Protein AF-A0AAW7KLE5-F1 (afdb_monomer)

Mean predicted aligned error: 5.78 Å

Sequence (80 aa):
MLIYAHERGNSYGSTYFVSFCEVELVIMLVWKNNSFVYNKEEIDEVINTTASVNSELKLAIYQFIEKTNYLMYLSYKELH

Solvent-accessible surface area (backbone atoms only — not comparable to full-atom values): 4796 Å² total; per-residue (Å²): 134,66,76,56,70,58,82,52,76,54,104,65,34,42,29,33,37,44,38,49,98,96,42,71,46,80,45,55,31,35,71,52,96,95,41,71,46,63,66,62,66,64,53,50,50,56,51,69,70,37,87,88,52,47,75,68,55,50,51,51,50,52,54,48,51,55,52,50,53,51,53,50,45,52,60,52,58,75,77,105

pLDDT: mean 81.16, std 12.13, range [48.5, 93.0]

Organism: Enterococcus faecalis (NCBI:txid1351)

Radius of gyration: 12.94 Å; Cα contacts (8 Å, |Δi|>4): 80; chains: 1; bounding box: 30×22×35 Å

Secondary structure (DSSP, 8-state):
-------EEETTEEEEEEEETTEEEEEEEEEETTEEEE-HHHHHHHHHH-TT--HHHHHHHHHHHHHHHHHHHHHHHTT-

Structure (mmCIF, N/CA/C/O backbone):
data_AF-A0AAW7KLE5-F1
#
_entry.id   AF-A0AAW7KLE5-F1
#
loop_
_atom_site.group_PDB
_atom_site.id
_atom_site.type_symbol
_atom_site.label_atom_id
_atom_site.label_alt_id
_atom_site.label_comp_id
_atom_site.label_asym_id
_atom_site.label_entity_id
_atom_site.label_seq_id
_atom_site.pdbx_PDB_ins_code
_atom_site.Cartn_x
_atom_site.Cartn_y
_atom_site.Cartn_z
_atom_site.occupancy
_atom_site.B_iso_or_equiv
_atom_site.auth_seq_id
_atom_site.auth_comp_id
_atom_site.auth_asym_id
_atom_site.auth_atom_id
_atom_site.pdbx_PDB_model_num
ATOM 1 N N . MET A 1 1 ? -7.061 -10.741 9.622 1.00 50.81 1 MET A N 1
ATOM 2 C CA . MET A 1 1 ? -6.532 -9.724 8.691 1.00 50.81 1 MET A CA 1
ATOM 3 C C . MET A 1 1 ? -5.780 -10.463 7.604 1.00 50.81 1 MET A C 1
ATOM 5 O O . MET A 1 1 ? -4.803 -11.125 7.925 1.00 50.81 1 MET A O 1
ATOM 9 N N . LEU A 1 2 ? -6.283 -10.440 6.373 1.00 48.50 2 LEU A N 1
ATOM 10 C CA . LEU A 1 2 ? -5.653 -11.101 5.233 1.00 48.50 2 LEU A CA 1
ATOM 11 C C . LEU A 1 2 ? -5.281 -9.995 4.256 1.00 48.50 2 LEU A C 1
ATOM 13 O O . LEU A 1 2 ? -6.130 -9.513 3.519 1.00 48.50 2 LEU A O 1
ATOM 17 N N . ILE A 1 3 ? -4.031 -9.548 4.340 1.00 53.81 3 ILE A N 1
ATOM 18 C CA . ILE A 1 3 ? -3.480 -8.624 3.360 1.00 53.81 3 ILE A CA 1
ATOM 19 C C . ILE A 1 3 ? -2.883 -9.488 2.256 1.00 53.81 3 ILE A C 1
ATOM 21 O O . ILE A 1 3 ? -1.930 -10.227 2.502 1.00 53.81 3 ILE A O 1
ATOM 25 N N . TYR A 1 4 ? -3.463 -9.436 1.065 1.00 58.03 4 TYR A N 1
ATOM 26 C CA . TYR A 1 4 ? -2.964 -10.151 -0.100 1.00 58.03 4 TYR A CA 1
ATOM 27 C C . TYR A 1 4 ? -2.941 -9.197 -1.287 1.00 58.03 4 TYR A C 1
ATOM 29 O O . TYR A 1 4 ? -3.874 -8.426 -1.475 1.00 58.03 4 TYR A O 1
ATOM 37 N N . ALA A 1 5 ? -1.861 -9.259 -2.060 1.00 55.09 5 ALA A N 1
ATOM 38 C CA . ALA A 1 5 ? -1.621 -8.433 -3.231 1.00 55.09 5 ALA A CA 1
ATOM 39 C C . ALA A 1 5 ? -1.631 -9.326 -4.475 1.00 55.09 5 ALA A C 1
ATOM 41 O O . ALA A 1 5 ? -1.049 -10.410 -4.456 1.00 55.09 5 ALA A O 1
ATOM 42 N N . HIS A 1 6 ? -2.288 -8.889 -5.549 1.00 61.91 6 HIS A N 1
ATOM 43 C CA . HIS A 1 6 ? -2.232 -9.561 -6.846 1.00 61.91 6 HIS A CA 1
ATOM 44 C C . HIS A 1 6 ? -1.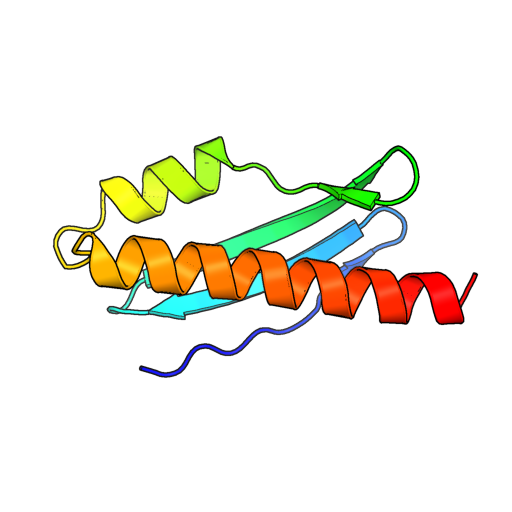873 -8.557 -7.936 1.00 61.91 6 HIS A C 1
ATOM 46 O O . HIS A 1 6 ? -2.447 -7.475 -7.985 1.00 61.91 6 HIS A O 1
ATOM 52 N N . GLU A 1 7 ? -0.910 -8.911 -8.782 1.00 61.06 7 GLU A N 1
ATOM 53 C CA . GLU A 1 7 ? -0.371 -8.022 -9.806 1.00 61.06 7 GLU A CA 1
ATOM 54 C C . GLU A 1 7 ? -1.237 -8.028 -11.074 1.00 61.06 7 GLU A C 1
ATOM 56 O O . GLU A 1 7 ? -1.599 -9.085 -11.596 1.00 61.06 7 GLU A O 1
ATOM 61 N N . ARG A 1 8 ? -1.513 -6.841 -11.620 1.00 61.50 8 ARG A N 1
ATOM 62 C CA . ARG A 1 8 ? -1.859 -6.668 -13.038 1.00 61.50 8 ARG A CA 1
ATOM 63 C C . ARG A 1 8 ? -0.837 -5.744 -13.693 1.00 61.50 8 ARG A C 1
ATOM 65 O O . ARG A 1 8 ? -0.957 -4.526 -13.596 1.00 61.50 8 ARG A O 1
ATOM 72 N N . GLY A 1 9 ? 0.174 -6.329 -14.329 1.00 56.66 9 GLY A N 1
ATOM 73 C CA . GLY A 1 9 ? 1.199 -5.583 -15.055 1.00 56.66 9 GLY A CA 1
ATOM 74 C C . GLY A 1 9 ? 0.670 -5.033 -16.382 1.00 56.66 9 GLY A C 1
ATOM 75 O O . GLY A 1 9 ? -0.013 -5.734 -17.132 1.00 56.66 9 GLY A O 1
ATOM 76 N N . ASN A 1 10 ? 1.002 -3.781 -16.694 1.00 58.78 10 ASN A N 1
ATOM 77 C CA . ASN A 1 10 ? 0.953 -3.250 -18.056 1.00 58.78 10 ASN A CA 1
ATOM 78 C C . ASN A 1 10 ? 2.298 -2.586 -18.391 1.00 58.78 10 ASN A C 1
ATOM 80 O O . ASN A 1 10 ? 3.154 -2.422 -17.527 1.00 58.78 10 ASN A O 1
ATOM 84 N N . SER A 1 11 ? 2.502 -2.187 -19.646 1.00 56.53 11 SER A N 1
ATOM 85 C CA . SER A 1 11 ? 3.764 -1.601 -20.129 1.00 56.53 11 SER A CA 1
ATOM 86 C C . SER A 1 11 ? 4.200 -0.296 -19.436 1.00 56.53 11 SER A C 1
ATOM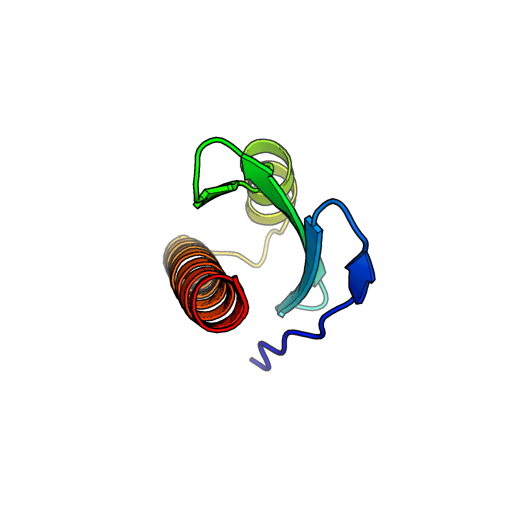 88 O O . SER A 1 11 ? 5.256 0.236 -19.767 1.00 56.53 11 SER A O 1
ATOM 90 N N . TYR A 1 12 ? 3.404 0.239 -18.506 1.00 56.56 12 TYR A N 1
ATOM 91 C CA . TYR A 1 12 ? 3.616 1.524 -17.840 1.00 56.56 12 TYR A CA 1
ATOM 92 C C . TYR A 1 12 ? 3.530 1.448 -16.304 1.00 56.56 12 TYR A C 1
ATOM 94 O O . TYR A 1 12 ? 3.720 2.470 -15.638 1.00 56.56 12 TYR A O 1
ATOM 102 N N . GLY A 1 13 ? 3.256 0.274 -15.720 1.00 68.38 13 GLY A N 1
ATOM 103 C CA . GLY A 1 13 ? 3.052 0.160 -14.279 1.00 68.38 13 GLY A CA 1
ATOM 104 C C . GLY A 1 13 ? 2.632 -1.219 -13.775 1.00 68.38 13 GLY A C 1
ATOM 105 O O . GLY A 1 13 ? 2.494 -2.179 -14.532 1.00 68.38 13 GLY A O 1
ATOM 106 N N . SER A 1 14 ? 2.409 -1.282 -12.464 1.00 77.94 14 SER A N 1
ATOM 107 C CA . SER A 1 14 ? 1.926 -2.461 -11.742 1.00 77.94 14 SER A CA 1
ATOM 108 C C . SER A 1 14 ? 0.760 -2.059 -10.847 1.00 77.94 14 SER A C 1
ATOM 110 O O . SER A 1 14 ? 0.829 -1.046 -10.159 1.00 77.94 14 SER A O 1
ATOM 112 N N . THR A 1 15 ? -0.328 -2.821 -10.849 1.00 83.44 15 THR A N 1
ATOM 113 C CA . THR A 1 15 ? -1.432 -2.620 -9.901 1.00 83.44 15 THR A CA 1
ATOM 114 C C . THR A 1 15 ? -1.479 -3.775 -8.927 1.00 83.44 15 THR A C 1
ATOM 116 O O . THR A 1 15 ? -1.423 -4.926 -9.357 1.00 83.44 15 THR A O 1
ATOM 119 N N . TYR A 1 16 ? -1.645 -3.473 -7.642 1.00 86.12 16 TYR A N 1
ATOM 120 C CA . TYR A 1 16 ? -1.959 -4.465 -6.626 1.00 86.12 16 TYR A CA 1
ATOM 121 C C . TYR A 1 16 ? -3.036 -3.995 -5.662 1.00 86.12 16 TYR A C 1
ATOM 123 O O . TYR A 1 16 ? -3.411 -2.829 -5.638 1.00 86.12 16 TYR A O 1
ATOM 131 N N . PHE A 1 17 ? -3.550 -4.937 -4.883 1.00 85.88 17 PHE A N 1
ATOM 132 C CA . PHE A 1 17 ? -4.715 -4.745 -4.034 1.00 85.88 17 PHE A CA 1
ATOM 133 C C . PHE A 1 17 ? -4.331 -5.025 -2.583 1.00 85.88 17 PHE A C 1
ATOM 135 O O . PHE A 1 17 ? -3.425 -5.815 -2.325 1.00 85.88 17 PHE A O 1
ATOM 142 N N . VAL A 1 18 ? -4.971 -4.349 -1.634 1.00 87.31 18 VAL A N 1
ATOM 143 C CA . VAL A 1 18 ? -4.751 -4.539 -0.193 1.00 87.31 18 VAL A CA 1
ATOM 144 C C . VAL A 1 18 ? -6.116 -4.579 0.476 1.00 87.31 18 VAL A C 1
ATOM 146 O O . VAL A 1 18 ? -6.757 -3.543 0.642 1.00 87.31 18 VAL A O 1
ATOM 149 N N . SER A 1 19 ? -6.568 -5.768 0.871 1.00 86.12 19 SER A N 1
ATOM 150 C CA . SER A 1 19 ? -7.855 -5.933 1.554 1.00 86.12 19 SER A CA 1
ATOM 151 C C . SER A 1 19 ? -7.709 -5.883 3.086 1.00 86.12 19 SER A C 1
ATOM 153 O O . SER A 1 19 ? -6.851 -6.548 3.671 1.00 86.12 19 SER A O 1
ATOM 155 N N . PHE A 1 20 ? -8.568 -5.122 3.767 1.00 83.69 20 PHE A N 1
ATOM 156 C CA . PHE A 1 20 ? -8.681 -5.050 5.234 1.00 83.69 20 PHE A CA 1
ATOM 157 C C . PHE A 1 20 ? -10.065 -4.531 5.629 1.00 83.69 20 PHE A C 1
ATOM 159 O O . PHE A 1 20 ? -10.637 -3.739 4.905 1.00 83.69 20 PHE A O 1
ATOM 166 N N . CYS A 1 21 ? -10.598 -4.925 6.793 1.00 79.94 21 CYS A N 1
ATOM 167 C CA . CYS A 1 21 ? -11.869 -4.397 7.324 1.00 79.94 21 CYS A CA 1
ATOM 168 C C . CYS A 1 21 ? -13.017 -4.299 6.292 1.00 79.94 21 CYS A C 1
ATOM 170 O O . CYS A 1 21 ? -13.744 -3.314 6.298 1.00 79.94 21 CYS A O 1
ATOM 172 N N . GLU A 1 22 ? -13.152 -5.291 5.402 1.00 83.31 22 GLU A N 1
ATOM 173 C CA . GLU A 1 22 ? -14.149 -5.305 4.308 1.00 83.31 22 GLU A CA 1
ATOM 174 C C . GLU A 1 22 ? -13.964 -4.209 3.234 1.00 83.31 22 GLU A C 1
ATOM 176 O O . GLU A 1 22 ? -14.789 -4.061 2.338 1.00 83.31 22 GLU A O 1
ATOM 181 N N . VAL A 1 23 ? -12.846 -3.487 3.283 1.00 85.12 23 VAL A N 1
ATOM 182 C CA . VAL A 1 23 ? -12.375 -2.513 2.297 1.00 85.12 23 VAL A CA 1
ATOM 183 C C . VAL A 1 23 ? -11.258 -3.134 1.458 1.00 85.12 23 VAL A C 1
ATOM 185 O O . VAL A 1 23 ? -10.467 -3.949 1.941 1.00 85.12 23 VAL A O 1
ATOM 188 N N . GLU A 1 24 ? -11.171 -2.732 0.194 1.00 87.50 24 GLU A N 1
ATOM 189 C CA . GLU A 1 24 ? -10.062 -3.062 -0.696 1.00 87.50 24 GLU A CA 1
ATOM 190 C C . GLU A 1 24 ? -9.429 -1.771 -1.217 1.00 87.50 24 GLU A C 1
ATOM 192 O O . GLU A 1 24 ? -10.090 -0.971 -1.876 1.00 87.50 24 GLU A O 1
ATOM 197 N N . LEU A 1 25 ? -8.148 -1.558 -0.910 1.00 89.25 25 LEU A N 1
ATOM 198 C CA . LEU A 1 25 ? -7.358 -0.509 -1.551 1.00 89.25 25 LEU A CA 1
ATOM 199 C C . LEU A 1 25 ? -6.832 -1.019 -2.881 1.00 89.25 25 LEU A C 1
ATOM 201 O O . LEU A 1 25 ? -6.210 -2.082 -2.936 1.00 89.25 25 LEU A O 1
ATOM 205 N N . VAL A 1 26 ? -7.011 -0.215 -3.921 1.00 88.62 26 VAL A N 1
ATOM 206 C CA . VAL A 1 26 ? -6.385 -0.417 -5.225 1.00 88.62 26 VAL A CA 1
ATOM 207 C C . VAL A 1 26 ? -5.152 0.474 -5.290 1.00 88.62 26 VAL A C 1
ATOM 209 O O . VAL A 1 26 ? -5.247 1.690 -5.164 1.00 88.62 26 VAL A O 1
ATOM 212 N N . ILE A 1 27 ? -3.981 -0.128 -5.464 1.00 89.25 27 ILE A N 1
ATOM 213 C CA . ILE A 1 27 ? -2.700 0.576 -5.473 1.00 89.25 27 ILE A CA 1
ATOM 214 C C . ILE A 1 27 ? -2.094 0.452 -6.857 1.00 89.25 27 ILE A C 1
ATOM 216 O O . ILE A 1 27 ? -1.543 -0.581 -7.236 1.00 89.25 27 ILE A O 1
ATOM 220 N N . MET A 1 28 ? -2.212 1.530 -7.625 1.00 87.38 28 MET A N 1
ATOM 221 C CA . MET A 1 28 ? -1.579 1.647 -8.928 1.00 87.38 28 MET A CA 1
ATOM 222 C C . MET A 1 28 ? -0.185 2.258 -8.773 1.00 87.38 28 MET A C 1
ATOM 224 O O . MET A 1 28 ? -0.035 3.398 -8.334 1.00 87.38 28 MET A O 1
ATOM 228 N N . LEU A 1 29 ? 0.830 1.493 -9.161 1.00 86.31 29 LEU A N 1
ATOM 229 C CA . LEU A 1 29 ? 2.215 1.922 -9.251 1.00 86.31 29 LEU A CA 1
ATOM 230 C C . LEU A 1 29 ? 2.546 2.342 -10.674 1.00 86.31 29 LEU A C 1
ATOM 232 O O . LEU A 1 29 ? 2.380 1.577 -11.624 1.00 86.31 29 LEU A O 1
ATOM 236 N N . VAL A 1 30 ? 3.096 3.541 -10.797 1.00 85.12 30 VAL A N 1
ATOM 237 C CA . VAL A 1 30 ? 3.640 4.077 -12.042 1.00 85.12 30 VAL A CA 1
ATOM 238 C C . VAL A 1 30 ? 5.152 4.150 -11.913 1.00 85.12 30 VAL A C 1
ATOM 240 O O . VAL A 1 30 ? 5.671 4.660 -10.916 1.00 85.12 30 VAL A O 1
ATOM 243 N N . TRP A 1 31 ? 5.873 3.653 -12.917 1.00 79.94 31 TRP A N 1
ATOM 244 C CA . TRP A 1 31 ? 7.326 3.795 -12.957 1.00 79.94 31 TRP A CA 1
ATOM 245 C C . TRP A 1 31 ? 7.706 5.229 -13.332 1.00 79.94 31 TRP A C 1
ATOM 247 O O . TRP A 1 31 ? 7.371 5.716 -14.413 1.00 79.94 31 TRP A O 1
ATOM 257 N N . LYS A 1 32 ? 8.420 5.925 -12.447 1.00 81.06 32 LYS A N 1
ATOM 258 C CA . LYS A 1 32 ? 8.866 7.305 -12.661 1.00 81.06 32 LYS A CA 1
ATOM 259 C C . LYS A 1 32 ? 10.221 7.520 -12.004 1.00 81.06 32 LYS A C 1
ATOM 261 O O . LYS A 1 32 ? 10.400 7.210 -10.838 1.00 81.06 32 LYS A O 1
ATOM 266 N N . ASN A 1 33 ? 11.172 8.098 -12.737 1.00 80.56 33 ASN A N 1
ATOM 267 C CA . ASN A 1 33 ? 12.495 8.462 -12.210 1.00 80.56 33 ASN A CA 1
ATOM 268 C C . ASN A 1 33 ? 13.218 7.315 -11.471 1.00 80.56 33 ASN A C 1
ATOM 270 O O . ASN A 1 33 ? 13.813 7.536 -10.419 1.00 80.56 33 ASN A O 1
ATOM 274 N N . ASN A 1 34 ? 13.187 6.103 -12.037 1.00 78.62 34 ASN A N 1
ATOM 275 C CA . ASN A 1 34 ? 13.843 4.916 -11.477 1.00 78.62 34 ASN A CA 1
ATOM 276 C C . ASN A 1 34 ? 13.250 4.420 -10.140 1.00 78.62 34 ASN A C 1
ATOM 278 O O . ASN A 1 34 ? 13.941 3.774 -9.352 1.00 78.62 34 ASN A O 1
ATOM 282 N N . SER A 1 35 ? 11.979 4.720 -9.877 1.00 78.44 35 SER A N 1
ATOM 283 C CA . SER A 1 35 ? 11.217 4.164 -8.761 1.00 78.44 35 SER A CA 1
ATOM 284 C C . SER A 1 35 ? 9.741 3.984 -9.124 1.00 78.44 35 SER A C 1
ATOM 286 O O . SER A 1 35 ? 9.236 4.575 -10.080 1.00 78.44 35 SER A O 1
ATOM 288 N N . PHE A 1 36 ? 9.036 3.158 -8.351 1.00 84.62 36 PHE A N 1
ATOM 289 C CA . PHE A 1 36 ? 7.578 3.096 -8.398 1.00 84.62 36 PHE A CA 1
ATOM 290 C C . PHE A 1 36 ? 6.968 4.185 -7.515 1.00 84.62 36 PHE A C 1
ATOM 292 O O . PHE A 1 36 ? 7.392 4.386 -6.377 1.00 84.62 36 PHE A O 1
ATOM 299 N N . VAL A 1 37 ? 5.951 4.865 -8.039 1.00 87.69 37 VAL A N 1
ATOM 300 C CA . VAL A 1 37 ? 5.180 5.894 -7.334 1.00 87.69 37 VAL A CA 1
ATOM 301 C C . VAL A 1 37 ? 3.708 5.497 -7.342 1.00 87.69 37 VAL A C 1
ATOM 303 O O . VAL A 1 37 ? 3.199 5.075 -8.378 1.00 87.69 37 VAL A O 1
ATOM 306 N N . TYR A 1 38 ? 3.026 5.657 -6.208 1.00 90.06 38 TYR A N 1
ATOM 307 C CA . TYR A 1 38 ? 1.575 5.497 -6.085 1.00 90.06 38 TYR A CA 1
ATOM 308 C C . TYR A 1 38 ? 0.911 6.823 -5.710 1.00 90.06 38 TYR A C 1
ATOM 310 O O . TYR A 1 38 ? 1.558 7.740 -5.196 1.00 90.06 38 TYR A O 1
ATOM 318 N N . ASN A 1 39 ? -0.394 6.918 -5.956 1.00 90.75 39 ASN A N 1
ATOM 319 C CA . ASN A 1 39 ? -1.191 8.068 -5.556 1.00 90.75 39 ASN A CA 1
ATOM 320 C C . ASN A 1 39 ? -1.503 8.009 -4.055 1.00 90.75 39 ASN A C 1
ATOM 322 O O . ASN A 1 39 ? -2.460 7.367 -3.633 1.00 90.75 39 ASN A O 1
ATOM 326 N N . LYS A 1 40 ? -0.683 8.670 -3.237 1.00 91.38 40 LYS A N 1
ATOM 327 C CA . LYS A 1 40 ? -0.880 8.673 -1.785 1.00 91.38 40 LYS A CA 1
ATOM 328 C C . LYS A 1 40 ? -2.185 9.353 -1.357 1.00 91.38 40 LYS A C 1
ATOM 330 O O . LYS A 1 40 ? -2.777 8.910 -0.385 1.00 91.38 40 LYS A O 1
ATOM 335 N N . GLU A 1 41 ? -2.650 10.378 -2.070 1.00 93.00 41 GLU A N 1
ATOM 336 C CA . GLU A 1 41 ? -3.881 11.098 -1.707 1.00 93.00 41 GLU A CA 1
ATOM 337 C C . GLU A 1 41 ? -5.110 10.183 -1.772 1.00 93.00 41 GLU A C 1
ATOM 339 O O . GLU A 1 41 ? -5.929 10.186 -0.860 1.00 93.00 41 GLU A O 1
ATOM 344 N N . GLU A 1 42 ? -5.184 9.332 -2.796 1.00 90.94 42 GLU A N 1
ATOM 345 C CA . GLU A 1 42 ? -6.245 8.330 -2.960 1.00 90.94 42 GLU A CA 1
ATOM 346 C C . GLU A 1 42 ? -6.210 7.266 -1.853 1.00 90.94 42 GLU A C 1
ATOM 348 O O . GLU A 1 42 ? -7.245 6.875 -1.311 1.00 90.94 42 GLU A O 1
ATOM 353 N N . ILE A 1 43 ? -5.009 6.840 -1.450 1.00 91.62 43 ILE A N 1
ATOM 354 C CA . ILE A 1 43 ? -4.834 5.926 -0.316 1.00 91.62 43 ILE A CA 1
ATOM 355 C C . ILE A 1 43 ? -5.274 6.590 0.992 1.00 91.62 43 ILE A C 1
ATOM 357 O O . ILE A 1 43 ? -5.994 5.981 1.786 1.00 91.62 43 ILE A O 1
ATOM 361 N N . ASP A 1 44 ? -4.862 7.838 1.213 1.00 92.19 44 ASP A N 1
ATOM 362 C CA . ASP A 1 44 ? -5.196 8.608 2.407 1.00 92.19 44 ASP A CA 1
ATOM 363 C C . ASP A 1 44 ? -6.711 8.837 2.504 1.00 92.19 44 ASP A C 1
ATOM 365 O O . ASP A 1 44 ? -7.265 8.728 3.599 1.00 92.19 44 ASP A O 1
ATOM 369 N N . GLU A 1 45 ? -7.395 9.107 1.389 1.00 91.81 45 GLU A N 1
ATOM 370 C CA . GLU A 1 45 ? -8.852 9.261 1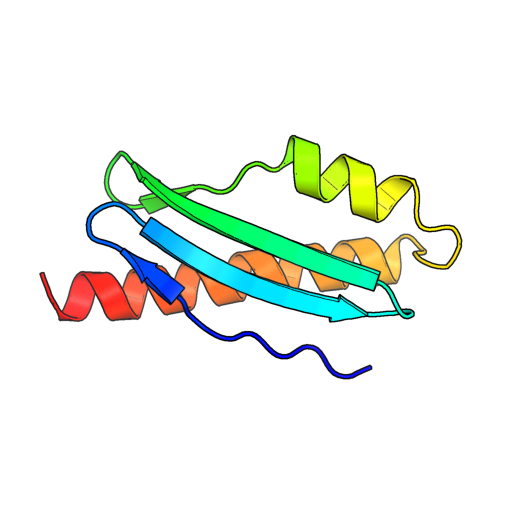.342 1.00 91.81 45 GLU A CA 1
ATOM 371 C C . GLU A 1 45 ? -9.550 8.004 1.874 1.00 91.81 45 GLU A C 1
ATOM 373 O O . GLU A 1 45 ? -10.256 8.078 2.881 1.00 91.81 45 GLU A O 1
ATOM 378 N N . VAL A 1 46 ? -9.263 6.833 1.298 1.00 90.25 46 VAL A N 1
ATOM 379 C CA . VAL A 1 46 ? -9.909 5.570 1.694 1.00 90.25 46 VAL A CA 1
ATOM 380 C C . VAL A 1 46 ? -9.571 5.180 3.138 1.00 90.25 46 VAL A C 1
ATOM 382 O O . VAL A 1 46 ? -10.447 4.767 3.909 1.00 90.25 46 VAL A O 1
ATOM 385 N N . ILE A 1 47 ? -8.307 5.331 3.545 1.00 90.12 47 ILE A N 1
ATOM 386 C CA . ILE A 1 47 ? -7.855 5.019 4.908 1.00 90.12 47 ILE A CA 1
ATOM 387 C C . ILE A 1 47 ? -8.531 5.928 5.943 1.00 90.12 47 ILE A C 1
ATOM 389 O O . ILE A 1 47 ? -8.853 5.478 7.045 1.00 90.12 47 ILE A O 1
ATOM 393 N N . ASN A 1 48 ? -8.738 7.206 5.622 1.00 89.25 48 ASN A N 1
ATOM 394 C CA . ASN A 1 48 ? -9.327 8.170 6.549 1.00 89.25 48 ASN A CA 1
ATOM 395 C C . ASN A 1 48 ? -10.856 8.103 6.599 1.00 89.25 48 ASN A C 1
ATOM 397 O O . ASN A 1 48 ? -11.418 8.388 7.656 1.00 89.25 48 ASN A O 1
ATOM 401 N N . THR A 1 49 ? -11.529 7.697 5.520 1.00 88.81 49 THR A N 1
ATOM 402 C CA . THR A 1 49 ? -12.991 7.511 5.509 1.00 88.81 49 THR A CA 1
ATOM 403 C C . THR A 1 49 ? -13.439 6.202 6.158 1.00 88.81 49 THR A C 1
ATOM 405 O O . THR A 1 49 ? -14.606 6.061 6.523 1.00 88.81 49 THR A O 1
ATOM 408 N N . THR A 1 50 ? -12.534 5.236 6.336 1.00 86.38 50 THR A N 1
ATOM 409 C CA . THR A 1 50 ? -12.867 3.934 6.924 1.00 86.38 50 THR A CA 1
ATOM 410 C C . THR A 1 50 ? -12.863 4.005 8.455 1.00 86.38 50 THR A C 1
ATOM 412 O O . THR A 1 50 ? -11.810 4.001 9.093 1.00 86.38 50 THR A O 1
ATOM 415 N N . ALA A 1 51 ? -14.051 4.022 9.069 1.00 80.19 51 ALA A N 1
ATOM 416 C CA . ALA A 1 51 ? -14.226 4.228 10.515 1.00 80.19 51 ALA A CA 1
ATOM 417 C C . ALA A 1 51 ? -13.520 3.185 11.407 1.00 80.19 51 ALA A C 1
ATOM 419 O O . ALA A 1 51 ? -13.153 3.484 12.542 1.00 80.19 51 ALA A O 1
ATOM 420 N N . SER A 1 52 ? -13.313 1.964 10.907 1.00 82.19 52 SER A N 1
ATOM 421 C CA . SER A 1 52 ? -12.625 0.886 11.629 1.00 82.19 52 SER A CA 1
ATOM 422 C C . SER A 1 52 ? -11.097 1.001 11.611 1.00 82.19 52 SER A C 1
ATOM 424 O O . SER A 1 52 ? -10.418 0.194 12.248 1.00 82.19 52 SER A O 1
ATOM 426 N N . VAL A 1 53 ? -10.533 1.970 10.882 1.00 85.25 53 VAL A N 1
ATOM 427 C CA . VAL A 1 53 ? -9.085 2.120 10.725 1.00 85.25 53 VAL A CA 1
ATOM 428 C C . VAL A 1 53 ? -8.527 3.094 11.762 1.00 85.25 53 VAL A C 1
ATOM 430 O O . VAL A 1 53 ? -8.530 4.315 11.593 1.00 85.25 53 VAL A O 1
ATOM 433 N N . ASN A 1 54 ? -8.007 2.533 12.855 1.00 89.31 54 ASN A N 1
ATOM 434 C CA . ASN A 1 54 ? -7.294 3.283 13.889 1.00 89.31 54 ASN A CA 1
ATOM 435 C C . ASN A 1 54 ? -5.849 3.624 13.463 1.00 89.31 54 ASN A C 1
ATOM 437 O O . ASN A 1 54 ? -5.334 3.089 12.483 1.00 89.31 54 ASN A O 1
ATOM 441 N N . SER A 1 55 ? -5.168 4.496 14.215 1.00 90.62 55 SER A N 1
ATOM 442 C CA . SER A 1 55 ? -3.809 4.963 13.892 1.00 90.62 55 SER A CA 1
ATOM 443 C C . SER A 1 55 ? -2.768 3.844 13.745 1.00 90.62 55 SER A C 1
ATOM 445 O O . SER A 1 55 ? -1.875 3.954 12.907 1.00 90.62 55 SER A O 1
ATOM 447 N N . GLU A 1 56 ? -2.878 2.764 14.524 1.00 91.25 56 GLU A N 1
ATOM 448 C CA . GLU A 1 56 ? -1.974 1.610 14.425 1.00 91.25 56 GLU A CA 1
ATOM 449 C C . GLU A 1 56 ? -2.182 0.850 13.113 1.00 91.25 56 GLU A C 1
ATOM 451 O O . GLU A 1 56 ? -1.217 0.520 12.423 1.00 91.25 56 GLU A O 1
ATOM 456 N N . LEU A 1 57 ? -3.440 0.632 12.723 1.00 87.94 57 LEU A N 1
ATOM 457 C CA . LEU A 1 57 ? -3.777 -0.013 11.461 1.00 87.94 57 LEU A CA 1
ATOM 458 C C . LEU A 1 57 ? -3.378 0.862 10.267 1.00 87.94 57 LEU A C 1
ATOM 460 O O . LEU A 1 57 ? -2.843 0.328 9.299 1.00 87.94 57 LEU A O 1
ATOM 464 N N . LYS A 1 58 ? -3.532 2.194 10.354 1.00 90.69 58 LYS A N 1
ATOM 465 C CA . LYS A 1 58 ? -3.003 3.125 9.334 1.00 90.69 58 LYS A CA 1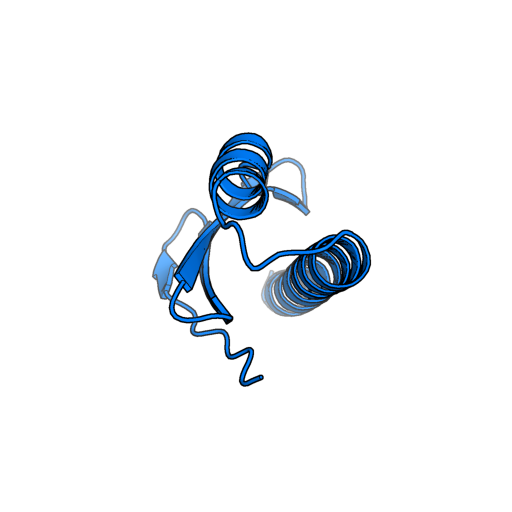
ATOM 466 C C . LYS A 1 58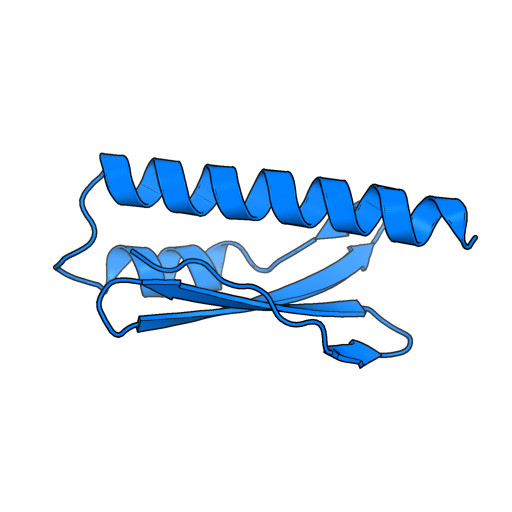 ? -1.511 2.911 9.131 1.00 90.69 58 LYS A C 1
ATOM 468 O O . LYS A 1 58 ? -1.064 2.705 8.006 1.00 90.69 58 LYS A O 1
ATOM 473 N N . LEU A 1 59 ? -0.746 2.917 10.224 1.00 91.38 59 LEU A N 1
ATOM 474 C CA . LEU A 1 59 ? 0.698 2.714 10.173 1.00 91.38 59 LEU A CA 1
ATOM 475 C C . LEU A 1 59 ? 1.056 1.359 9.548 1.00 91.38 59 LEU A C 1
ATOM 477 O O . LEU A 1 59 ? 1.934 1.304 8.688 1.00 91.38 59 LEU A O 1
ATOM 481 N N . ALA A 1 60 ? 0.365 0.287 9.939 1.00 90.88 60 ALA A N 1
ATOM 482 C CA . ALA A 1 60 ? 0.584 -1.045 9.385 1.00 90.88 60 ALA A CA 1
ATOM 483 C C . ALA A 1 60 ? 0.291 -1.107 7.876 1.00 90.88 60 ALA A C 1
ATOM 485 O O . ALA A 1 60 ? 1.069 -1.708 7.134 1.00 90.88 60 ALA A O 1
ATOM 486 N N . ILE A 1 61 ? -0.781 -0.452 7.413 1.00 90.12 61 ILE A N 1
ATOM 487 C CA . ILE A 1 61 ? -1.126 -0.362 5.988 1.00 90.12 61 ILE A CA 1
ATOM 488 C C . ILE A 1 61 ? -0.021 0.370 5.222 1.00 90.12 61 ILE A C 1
ATOM 490 O O . ILE A 1 61 ? 0.511 -0.191 4.268 1.00 90.12 61 ILE A O 1
ATOM 494 N N . TYR A 1 62 ? 0.409 1.561 5.656 1.00 92.00 62 TYR A N 1
ATOM 495 C CA . TYR A 1 62 ? 1.493 2.273 4.962 1.00 92.00 62 TYR A CA 1
ATOM 496 C C . TYR A 1 62 ? 2.795 1.469 4.947 1.00 92.00 62 TYR A C 1
ATOM 498 O O . TYR A 1 62 ? 3.446 1.369 3.912 1.00 92.00 62 TYR A O 1
ATOM 506 N N . GLN A 1 63 ? 3.170 0.838 6.063 1.00 92.44 63 GLN A N 1
ATOM 507 C CA . GLN A 1 63 ? 4.361 -0.014 6.105 1.00 92.44 63 GLN A CA 1
ATOM 508 C C . GLN A 1 63 ? 4.262 -1.204 5.145 1.00 92.44 63 GLN A C 1
ATOM 510 O O . GLN A 1 63 ? 5.270 -1.597 4.555 1.00 92.44 63 GLN A O 1
ATOM 515 N N . PHE A 1 64 ? 3.071 -1.785 4.991 1.00 90.75 64 PHE A N 1
ATOM 516 C CA . PHE A 1 64 ? 2.825 -2.847 4.023 1.00 90.75 64 PHE A CA 1
ATOM 517 C C . PHE A 1 64 ? 2.996 -2.344 2.584 1.00 90.75 64 PHE A C 1
ATOM 519 O O . PHE A 1 64 ? 3.686 -2.991 1.795 1.00 90.75 64 PHE A O 1
ATOM 526 N N . ILE A 1 65 ? 2.423 -1.181 2.263 1.00 90.69 65 ILE A N 1
ATOM 527 C CA . ILE A 1 65 ? 2.513 -0.538 0.943 1.00 90.69 65 ILE A CA 1
ATOM 528 C C . ILE A 1 65 ? 3.974 -0.270 0.578 1.00 90.69 65 ILE A C 1
ATOM 530 O O . ILE A 1 65 ? 4.443 -0.722 -0.463 1.00 90.69 65 ILE A O 1
ATOM 534 N N . GLU A 1 66 ? 4.731 0.386 1.461 1.00 91.38 66 GLU A N 1
ATOM 535 C CA . GLU A 1 66 ? 6.136 0.726 1.204 1.00 91.38 66 GLU A CA 1
ATOM 536 C C . GLU A 1 66 ? 7.006 -0.523 0.994 1.00 91.38 66 GLU A C 1
ATOM 538 O O . GLU A 1 66 ? 7.802 -0.586 0.055 1.00 91.38 66 GLU A O 1
ATOM 543 N N . LYS A 1 67 ? 6.823 -1.562 1.821 1.00 90.81 67 LYS A N 1
ATOM 544 C CA . LYS A 1 67 ? 7.541 -2.836 1.652 1.00 90.81 67 LYS A CA 1
ATOM 545 C C . LYS A 1 67 ? 7.179 -3.524 0.340 1.00 90.81 67 LYS A C 1
ATOM 547 O O . LYS A 1 67 ? 8.069 -4.029 -0.339 1.00 90.81 67 LYS A O 1
ATOM 552 N N . THR A 1 68 ? 5.900 -3.533 -0.022 1.00 88.56 68 THR A N 1
ATOM 553 C CA . THR A 1 68 ? 5.427 -4.152 -1.267 1.00 88.56 68 THR A CA 1
ATOM 554 C C . THR A 1 68 ? 5.986 -3.418 -2.482 1.00 88.56 68 THR A C 1
ATOM 556 O O . THR A 1 68 ? 6.549 -4.055 -3.369 1.00 88.56 68 THR A O 1
ATOM 559 N N . ASN A 1 69 ? 5.946 -2.083 -2.487 1.00 87.56 69 ASN A N 1
ATOM 560 C CA . ASN A 1 69 ? 6.515 -1.261 -3.557 1.00 87.56 69 ASN A CA 1
ATOM 561 C C . ASN A 1 69 ? 8.019 -1.503 -3.722 1.00 87.56 69 ASN A C 1
ATOM 563 O O . ASN A 1 69 ? 8.510 -1.611 -4.846 1.00 87.56 69 ASN A O 1
ATOM 567 N N . TYR A 1 70 ? 8.751 -1.621 -2.610 1.00 87.00 70 TYR A N 1
ATOM 568 C CA . TYR A 1 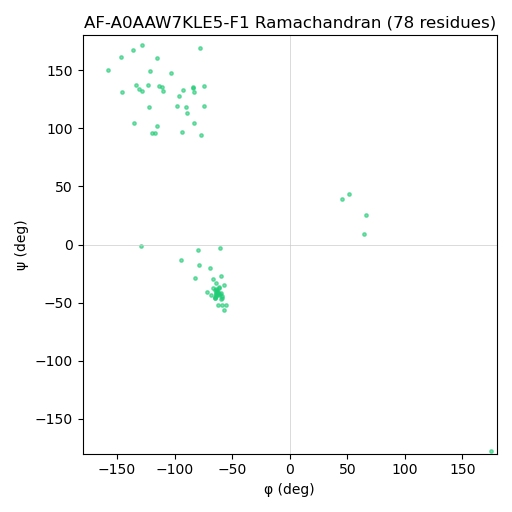70 ? 10.180 -1.922 -2.636 1.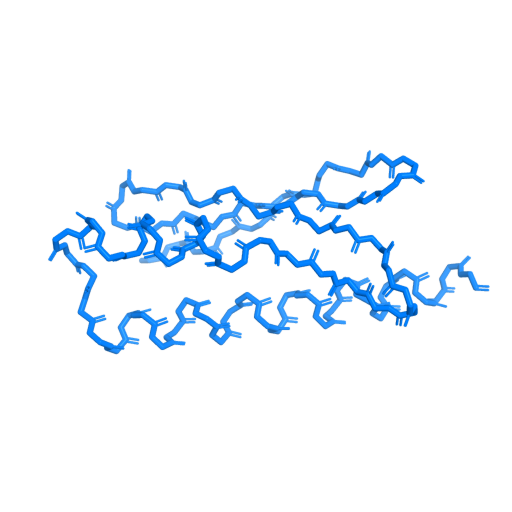00 87.00 70 TYR A CA 1
ATOM 569 C C . TYR A 1 70 ? 10.472 -3.309 -3.221 1.00 87.00 70 TYR A C 1
ATOM 571 O O . TYR A 1 70 ? 11.357 -3.442 -4.066 1.00 87.00 70 TYR A O 1
ATOM 579 N N . LEU A 1 71 ? 9.708 -4.333 -2.828 1.00 86.75 71 LEU A N 1
ATOM 580 C CA . LEU A 1 71 ? 9.839 -5.682 -3.387 1.00 86.75 71 LEU A CA 1
ATOM 581 C C . LEU A 1 71 ? 9.543 -5.706 -4.892 1.00 86.75 71 LEU A C 1
ATOM 583 O O . LEU A 1 71 ? 10.297 -6.314 -5.650 1.00 86.75 71 LEU A O 1
ATOM 587 N N . MET A 1 72 ? 8.504 -4.996 -5.341 1.00 82.88 72 MET A N 1
ATOM 588 C CA . MET A 1 72 ? 8.206 -4.869 -6.771 1.00 82.88 72 MET A CA 1
ATOM 589 C C . MET A 1 72 ? 9.308 -4.131 -7.530 1.00 82.88 72 MET A C 1
ATOM 591 O O . MET A 1 72 ? 9.678 -4.546 -8.623 1.00 82.88 72 MET A O 1
ATOM 595 N N . TYR A 1 73 ? 9.872 -3.068 -6.951 1.00 84.19 73 TYR A N 1
ATOM 596 C CA . TYR A 1 73 ? 11.013 -2.364 -7.538 1.00 84.19 73 TYR A CA 1
ATOM 597 C C . TYR A 1 73 ? 12.216 -3.293 -7.732 1.00 84.19 73 TYR A C 1
ATOM 599 O O . TYR A 1 73 ? 12.814 -3.287 -8.806 1.00 84.19 73 TYR A O 1
ATOM 607 N N . LEU A 1 74 ? 12.558 -4.103 -6.722 1.00 84.38 74 LEU A N 1
ATOM 608 C CA . LEU A 1 74 ? 13.644 -5.078 -6.835 1.00 84.38 74 LEU A CA 1
ATOM 609 C C . LEU A 1 74 ? 13.368 -6.086 -7.955 1.00 84.38 74 LEU A C 1
ATOM 611 O O . LEU A 1 74 ? 14.225 -6.278 -8.812 1.00 84.38 74 LEU A O 1
ATOM 615 N N . SER A 1 75 ? 12.155 -6.643 -8.004 1.00 79.75 75 SER A N 1
ATOM 616 C CA . SER A 1 75 ? 11.765 -7.590 -9.054 1.00 79.75 75 SER A CA 1
ATOM 617 C C . SER A 1 75 ? 11.810 -6.975 -10.455 1.00 79.75 75 SER A C 1
ATOM 619 O O . SER A 1 75 ? 12.199 -7.653 -11.399 1.00 79.75 75 SER A O 1
ATOM 621 N N . TYR A 1 76 ? 11.426 -5.705 -10.610 1.00 76.25 76 TYR A N 1
ATOM 622 C CA . TYR A 1 76 ? 11.466 -5.012 -11.900 1.00 76.25 76 TYR A CA 1
ATOM 623 C C . TYR A 1 76 ? 12.903 -4.695 -12.332 1.00 76.25 76 TYR A C 1
ATOM 625 O O . TYR A 1 76 ? 13.255 -4.868 -13.496 1.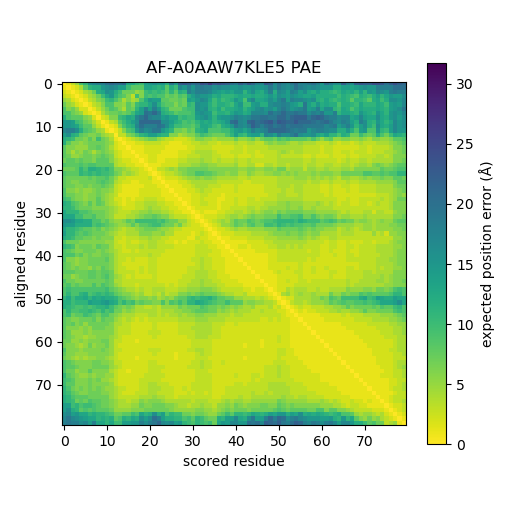00 76.25 76 TYR A O 1
ATOM 633 N N . LYS A 1 77 ? 13.754 -4.266 -11.392 1.00 77.12 77 LYS A N 1
ATOM 634 C CA . LYS A 1 77 ? 15.171 -3.966 -11.643 1.00 77.12 77 LYS A CA 1
ATOM 635 C C . LYS A 1 77 ? 15.993 -5.209 -11.992 1.00 77.12 77 LYS A C 1
ATOM 637 O O . LYS A 1 77 ? 16.982 -5.102 -12.696 1.00 77.12 77 LYS A O 1
ATOM 642 N N . GLU A 1 78 ? 15.630 -6.387 -11.497 1.00 71.25 78 GLU A N 1
ATOM 643 C CA . GLU A 1 78 ? 16.311 -7.628 -11.897 1.00 71.25 78 GLU A CA 1
ATOM 644 C C . GLU A 1 78 ? 16.020 -8.026 -13.356 1.00 71.25 78 GLU A C 1
ATOM 646 O O . GLU A 1 78 ? 16.793 -8.776 -13.950 1.00 71.25 78 GLU A O 1
ATOM 651 N N . LEU A 1 79 ? 14.937 -7.509 -13.947 1.00 63.28 79 LEU A N 1
ATOM 652 C CA . LEU A 1 79 ? 14.509 -7.809 -15.317 1.00 63.28 79 LEU A CA 1
ATOM 653 C C . LEU A 1 79 ? 15.009 -6.793 -16.366 1.00 63.28 79 LEU A C 1
ATOM 655 O O . LEU A 1 79 ? 14.913 -7.082 -17.562 1.00 63.28 79 LEU A O 1
ATOM 659 N N . HIS A 1 80 ? 15.531 -5.632 -15.946 1.00 58.19 80 HIS A N 1
ATOM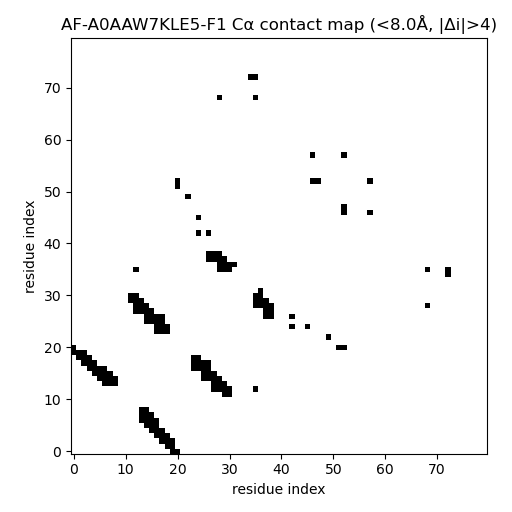 660 C CA . HIS A 1 80 ? 15.907 -4.495 -16.803 1.00 58.19 80 HIS A CA 1
ATOM 661 C C . HIS A 1 80 ? 17.248 -3.869 -16.407 1.00 58.19 80 HIS A C 1
ATOM 663 O O . HIS A 1 80 ? 18.038 -3.575 -17.333 1.00 58.19 80 HIS A O 1
#

Foldseek 3Di:
DDFDWDWDDDPFWIWIWGDDPNDIDIWTWGDDPLFTDTDVVSVCVVLVPDPPRDPVNVVVVVVVVVVVRVVVSVVVVVVD

Nearest PDB structures (foldseek):
  8ilv-assembly1_B  TM=6.463E-01  e=8.480E-01  Homo sapiens
  1jjx-assembly1_A  TM=6.440E-01  e=1.913E+00  Homo sapiens
  7fyd-assembly1_A  TM=6.508E-01  e=2.308E+00  Homo sapiens
  4azo-assembly1_A-2  TM=5.868E-01  e=3.576E+00  Mus musculus
  3fr4-assembly1_A  TM=6.455E-01  e=6.685E+00  Homo sapiens